Protein AF-A0A073KBQ7-F1 (afdb_monomer_lite)

Secondary structure (DSSP, 8-state):
-PEEEEEEESS-EEETTTEEE-TT-EEEEEE-TTS-EEEE-TTS-EEEEE-TT---S--GGGGEEEEEEE--SSHHHHHHHHH-

Organism: NCBI:txid574375

Structure (mmCIF, N/CA/C/O backbone):
data_AF-A0A073KBQ7-F1
#
_entry.id   AF-A0A073KBQ7-F1
#
loop_
_atom_site.group_PDB
_atom_site.id
_atom_site.type_symbol
_atom_site.label_atom_id
_atom_site.label_alt_id
_atom_site.label_comp_id
_atom_site.label_asym_id
_atom_site.label_entity_id
_atom_site.label_seq_id
_atom_site.pdbx_PDB_ins_code
_atom_site.Cartn_x
_atom_site.Cartn_y
_atom_site.Cartn_z
_atom_site.occupancy
_atom_site.B_iso_or_equiv
_atom_site.auth_seq_id
_atom_site.auth_comp_id
_atom_site.auth_asym_id
_atom_site.auth_atom_id
_atom_site.pdbx_PDB_model_num
ATOM 1 N N . MET A 1 1 ? -1.956 15.963 11.634 1.00 62.00 1 MET A N 1
ATOM 2 C CA . MET A 1 1 ? -3.138 15.226 11.149 1.00 62.00 1 MET A CA 1
ATOM 3 C C . MET A 1 1 ? -2.649 14.179 10.162 1.00 62.00 1 MET A C 1
ATOM 5 O O . MET A 1 1 ? -1.825 14.532 9.329 1.00 62.00 1 MET A O 1
ATOM 9 N N . ILE A 1 2 ? -3.038 12.910 10.299 1.00 72.38 2 ILE A N 1
ATOM 10 C CA . ILE A 1 2 ? -2.682 11.872 9.315 1.00 72.38 2 ILE A CA 1
ATOM 11 C C . ILE A 1 2 ? -3.755 11.912 8.231 1.00 72.38 2 ILE A C 1
ATOM 13 O O . ILE A 1 2 ? -4.933 11.814 8.559 1.00 72.38 2 ILE A O 1
ATOM 17 N N . LYS A 1 3 ? -3.364 12.066 6.965 1.00 85.38 3 LYS A N 1
ATOM 18 C CA . LYS A 1 3 ? -4.288 11.939 5.833 1.00 85.38 3 LYS A CA 1
ATOM 19 C C . LYS A 1 3 ? -4.275 10.488 5.377 1.00 85.38 3 LYS A C 1
ATOM 21 O O . LYS A 1 3 ? -3.221 9.978 5.003 1.00 85.38 3 LYS A O 1
ATOM 26 N N . LEU A 1 4 ? -5.423 9.825 5.428 1.00 89.88 4 LEU A N 1
ATOM 27 C CA . LEU A 1 4 ? -5.605 8.505 4.843 1.00 89.88 4 LEU A CA 1
ATOM 28 C C . LEU A 1 4 ? -6.079 8.639 3.401 1.00 89.88 4 LEU A C 1
ATOM 30 O O . LEU A 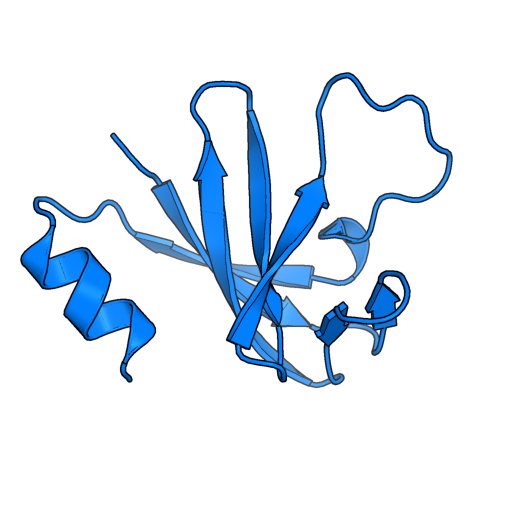1 4 ? -6.830 9.551 3.054 1.00 89.88 4 LEU A O 1
ATOM 34 N N . MET A 1 5 ? -5.667 7.688 2.582 1.00 91.69 5 MET A N 1
ATOM 35 C CA . MET A 1 5 ? -6.131 7.513 1.216 1.00 91.69 5 MET A CA 1
ATOM 36 C C . MET A 1 5 ? -6.540 6.061 1.024 1.00 91.69 5 MET A C 1
ATOM 38 O O . MET A 1 5 ? -5.906 5.167 1.581 1.00 91.69 5 MET A O 1
ATOM 42 N N . LYS A 1 6 ? -7.574 5.815 0.229 1.00 92.94 6 LYS A N 1
ATOM 43 C CA . LYS A 1 6 ? -7.815 4.487 -0.330 1.00 92.94 6 LYS A CA 1
ATOM 44 C C . LYS A 1 6 ? -7.510 4.559 -1.812 1.00 92.94 6 LYS A C 1
ATOM 46 O O . LYS A 1 6 ? -8.065 5.412 -2.504 1.00 92.94 6 LYS A O 1
ATOM 51 N N . CYS A 1 7 ? -6.628 3.691 -2.286 1.00 94.31 7 CYS A N 1
ATOM 52 C CA . CYS A 1 7 ? -6.202 3.684 -3.679 1.00 94.31 7 CYS A CA 1
ATOM 53 C C . CYS A 1 7 ? -6.385 2.296 -4.276 1.00 94.31 7 CYS A C 1
ATOM 55 O O . CYS A 1 7 ? -6.118 1.295 -3.615 1.00 94.31 7 CYS A O 1
ATOM 57 N N . ARG A 1 8 ? -6.828 2.235 -5.528 1.00 96.31 8 ARG A N 1
ATOM 58 C CA . ARG A 1 8 ? -6.867 1.003 -6.313 1.00 96.31 8 ARG A CA 1
ATOM 59 C C . ARG A 1 8 ? -5.518 0.805 -6.989 1.00 96.31 8 ARG A C 1
ATOM 61 O O . ARG A 1 8 ? -5.020 1.730 -7.622 1.00 96.31 8 ARG A O 1
ATOM 68 N N . CYS A 1 9 ? -4.954 -0.387 -6.869 1.00 96.62 9 CYS A N 1
ATOM 69 C CA . CYS A 1 9 ? -3.783 -0.794 -7.629 1.00 96.62 9 CYS A CA 1
ATOM 70 C C . CYS A 1 9 ? -4.187 -0.973 -9.102 1.00 96.62 9 CYS A C 1
ATOM 72 O O . CYS A 1 9 ? -5.118 -1.724 -9.401 1.00 96.62 9 CYS A O 1
ATOM 74 N N . ILE A 1 10 ? -3.550 -0.228 -10.004 1.00 96.75 10 ILE A N 1
ATOM 75 C CA . ILE A 1 10 ? -3.830 -0.254 -11.451 1.00 96.75 10 ILE A CA 1
ATOM 76 C C . ILE A 1 10 ? -2.818 -1.091 -12.230 1.00 96.75 10 ILE A C 1
ATOM 78 O O . ILE A 1 10 ? -3.068 -1.418 -13.380 1.00 96.75 10 ILE A O 1
ATOM 82 N N . GLU A 1 11 ? -1.721 -1.483 -11.589 1.00 94.81 11 GLU A N 1
ATOM 83 C CA . GLU A 1 11 ? -0.741 -2.417 -12.126 1.00 94.81 11 GLU A CA 1
ATOM 84 C C . GLU A 1 11 ? -0.153 -3.215 -10.964 1.00 94.81 11 GLU A C 1
ATOM 86 O O . GLU A 1 11 ? 0.314 -2.632 -9.981 1.00 94.81 11 GLU A O 1
ATOM 91 N N . GLY A 1 12 ? -0.223 -4.546 -11.051 1.00 94.19 12 GLY A N 1
ATOM 92 C CA . GLY A 1 12 ? 0.271 -5.422 -9.995 1.00 94.19 12 GLY A CA 1
ATOM 93 C C . GLY A 1 12 ? 1.769 -5.223 -9.783 1.00 94.19 12 GLY A C 1
ATOM 94 O O . GLY A 1 12 ? 2.544 -5.283 -10.733 1.00 94.19 12 GLY A O 1
ATOM 95 N N . ILE A 1 13 ? 2.186 -4.990 -8.540 1.00 93.75 13 ILE A N 1
ATOM 96 C CA . ILE A 1 13 ? 3.582 -4.705 -8.222 1.00 93.75 13 ILE A CA 1
ATOM 97 C C . ILE A 1 13 ? 4.034 -5.365 -6.928 1.00 93.75 13 ILE A C 1
ATOM 99 O O . ILE A 1 13 ? 3.350 -5.344 -5.905 1.00 93.75 13 ILE A O 1
ATOM 103 N N . ARG A 1 14 ? 5.264 -5.880 -6.964 1.00 93.06 14 ARG A N 1
ATOM 104 C CA . ARG A 1 14 ? 6.009 -6.304 -5.786 1.00 93.06 14 ARG A CA 1
ATOM 105 C C . ARG A 1 14 ? 7.101 -5.287 -5.453 1.00 93.06 14 ARG A C 1
ATOM 107 O O . ARG A 1 14 ? 8.126 -5.196 -6.122 1.00 93.06 14 ARG A O 1
ATOM 114 N N . VAL A 1 15 ? 6.883 -4.517 -4.393 1.00 88.38 15 VAL A N 1
ATOM 115 C CA . VAL A 1 15 ? 7.834 -3.541 -3.860 1.00 88.38 15 VAL A CA 1
ATOM 116 C C . VAL A 1 15 ? 8.748 -4.239 -2.852 1.00 88.38 15 VAL A C 1
ATOM 118 O O . VAL A 1 15 ? 8.357 -4.523 -1.718 1.00 88.38 15 VAL A O 1
ATOM 121 N N . ARG A 1 16 ? 10.000 -4.491 -3.255 1.00 76.94 16 ARG A N 1
ATOM 122 C CA . ARG A 1 16 ? 11.002 -5.230 -2.457 1.00 76.94 16 ARG A CA 1
ATOM 123 C C . ARG A 1 16 ? 10.488 -6.629 -2.055 1.00 76.94 16 ARG A C 1
ATOM 125 O O . ARG A 1 16 ? 9.613 -7.191 -2.703 1.00 76.94 16 ARG A O 1
ATOM 132 N N . LYS A 1 17 ? 11.056 -7.242 -1.009 1.00 72.62 17 LYS A N 1
ATOM 133 C CA . LYS A 1 17 ? 10.712 -8.620 -0.611 1.00 72.62 17 LYS A CA 1
ATOM 134 C C . LYS A 1 17 ? 9.334 -8.766 0.061 1.00 72.62 17 LYS A C 1
ATOM 136 O O . LYS A 1 17 ? 8.792 -9.867 -0.010 1.00 72.62 17 LYS A O 1
ATOM 141 N N . ASN A 1 18 ? 8.752 -7.690 0.614 1.00 81.50 18 ASN A N 1
ATOM 142 C CA . ASN A 1 18 ? 7.625 -7.781 1.561 1.00 81.50 18 ASN A CA 1
ATOM 143 C C . ASN A 1 18 ? 6.401 -6.898 1.233 1.00 81.50 18 ASN A C 1
ATOM 145 O O . ASN A 1 18 ? 5.582 -6.656 2.117 1.00 81.50 18 ASN A O 1
ATOM 149 N N . GLY A 1 19 ? 6.308 -6.344 0.024 1.00 90.62 19 GLY A N 1
ATOM 150 C CA . GLY A 1 19 ? 5.244 -5.404 -0.327 1.00 90.62 19 GLY A CA 1
ATOM 151 C C . GLY A 1 19 ? 4.535 -5.769 -1.615 1.00 90.62 19 GLY A C 1
ATOM 152 O O . GLY A 1 19 ? 4.863 -5.198 -2.652 1.00 90.62 19 GLY A O 1
ATOM 153 N N . THR A 1 20 ? 3.578 -6.689 -1.563 1.00 95.38 20 THR A N 1
ATOM 154 C CA . THR A 1 20 ? 2.788 -7.061 -2.741 1.00 95.38 20 THR A CA 1
ATOM 155 C C . THR A 1 20 ? 1.510 -6.236 -2.829 1.00 95.38 20 TH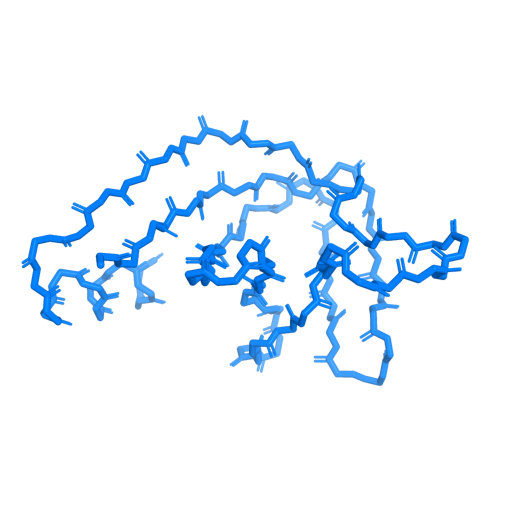R A C 1
ATOM 157 O O . THR A 1 20 ? 0.786 -6.053 -1.844 1.00 95.38 20 THR A O 1
ATOM 160 N N . PHE A 1 21 ? 1.249 -5.739 -4.036 1.00 95.75 21 PHE A N 1
ATOM 161 C CA . PHE A 1 21 ? 0.026 -5.057 -4.418 1.00 95.75 21 PHE A CA 1
ATOM 162 C C . PHE A 1 21 ? -0.535 -5.708 -5.677 1.00 9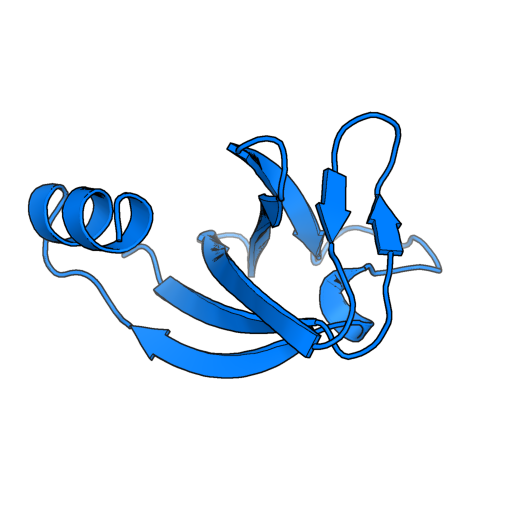5.75 21 PHE A C 1
ATOM 164 O O . PHE A 1 21 ? 0.106 -5.748 -6.724 1.00 95.75 21 PHE A O 1
ATOM 171 N N . THR A 1 22 ? -1.740 -6.236 -5.553 1.00 96.50 22 THR A N 1
ATOM 172 C CA . THR A 1 22 ? -2.439 -7.004 -6.573 1.00 96.50 22 THR A CA 1
ATOM 173 C C . THR A 1 22 ? -3.297 -6.080 -7.435 1.00 96.50 22 THR A C 1
ATOM 175 O O . THR A 1 22 ? -4.047 -5.250 -6.911 1.00 96.50 22 THR A O 1
ATOM 178 N N . PHE A 1 23 ? -3.223 -6.251 -8.757 1.00 97.12 23 PHE A N 1
ATOM 179 C CA . PHE A 1 23 ? -4.023 -5.499 -9.726 1.00 97.12 23 PHE A CA 1
ATOM 180 C C . PHE A 1 23 ? -5.522 -5.503 -9.370 1.00 97.12 23 PHE A C 1
ATOM 182 O O . PHE A 1 23 ? -6.088 -6.524 -8.983 1.00 97.12 23 PHE A O 1
ATOM 189 N N . GLY A 1 24 ? -6.171 -4.342 -9.476 1.00 94.75 24 GLY A N 1
ATOM 190 C CA . GLY A 1 24 ? -7.600 -4.151 -9.214 1.00 94.75 24 GLY A CA 1
ATOM 191 C C . GLY A 1 24 ? -7.986 -4.048 -7.732 1.00 94.75 24 GLY A C 1
ATOM 192 O O . GLY A 1 24 ? -9.042 -3.481 -7.417 1.00 94.75 24 GLY A O 1
ATOM 193 N N . LYS A 1 25 ? -7.137 -4.514 -6.806 1.00 95.69 25 LYS A N 1
ATOM 194 C CA . LYS A 1 25 ? -7.402 -4.463 -5.362 1.00 95.69 25 LYS A CA 1
ATOM 195 C C . LYS A 1 25 ? -7.213 -3.050 -4.805 1.00 95.69 25 LYS A C 1
ATOM 197 O O . LYS A 1 25 ? -6.385 -2.270 -5.274 1.00 95.69 25 LYS A O 1
ATOM 202 N N . ALA A 1 26 ? -8.029 -2.703 -3.812 1.00 94.94 26 ALA A N 1
ATOM 203 C CA . ALA A 1 26 ? -7.943 -1.429 -3.111 1.00 94.94 26 ALA A CA 1
ATOM 204 C C . ALA A 1 26 ? -7.146 -1.572 -1.813 1.00 94.94 26 ALA A C 1
ATOM 206 O O . ALA A 1 26 ? -7.344 -2.517 -1.053 1.00 94.94 26 ALA A O 1
ATOM 207 N N . TYR A 1 27 ? -6.302 -0.585 -1.543 1.00 93.56 27 TYR A N 1
ATOM 208 C CA . TYR A 1 27 ? -5.373 -0.566 -0.426 1.00 93.56 27 TYR A CA 1
ATOM 209 C C . TYR A 1 27 ? -5.481 0.744 0.338 1.00 93.56 27 TYR A C 1
ATOM 211 O O . TYR A 1 27 ? -5.694 1.814 -0.241 1.00 93.56 27 TYR A O 1
ATOM 219 N N . TRP A 1 28 ? -5.308 0.654 1.652 1.00 93.12 28 TRP A N 1
ATOM 220 C CA . TRP A 1 28 ? -5.202 1.825 2.506 1.00 93.12 28 TRP A CA 1
ATOM 221 C C . TRP A 1 28 ? -3.787 2.386 2.469 1.00 93.12 28 TRP A C 1
ATOM 223 O O . TRP A 1 28 ? -2.806 1.658 2.604 1.00 93.12 28 TRP A O 1
ATOM 233 N N . GLY A 1 29 ? -3.693 3.700 2.328 1.00 92.88 29 GLY A N 1
ATOM 234 C CA . GLY A 1 29 ? -2.463 4.460 2.410 1.00 92.88 29 GLY A CA 1
ATOM 235 C C . GLY A 1 29 ? -2.561 5.595 3.418 1.00 92.88 29 GLY A C 1
ATOM 236 O O . GLY A 1 29 ? -3.650 6.042 3.783 1.00 92.88 29 GLY A O 1
ATOM 237 N N . ARG A 1 30 ? -1.408 6.084 3.862 1.00 91.81 30 ARG A N 1
ATOM 238 C CA . ARG A 1 30 ? -1.275 7.271 4.705 1.00 91.81 30 ARG A CA 1
ATOM 239 C C . ARG A 1 30 ? -0.228 8.212 4.131 1.00 91.81 30 ARG A C 1
ATOM 241 O O . ARG A 1 30 ? 0.855 7.768 3.754 1.00 91.81 30 ARG A O 1
ATOM 248 N N . VAL A 1 31 ? -0.555 9.501 4.108 1.00 90.00 31 VAL A N 1
ATOM 249 C CA . VAL A 1 31 ? 0.394 10.583 3.827 1.00 90.00 31 VAL A CA 1
ATOM 250 C C . VAL A 1 31 ? 0.970 11.053 5.155 1.00 90.00 31 VAL A C 1
ATOM 252 O O . VAL A 1 31 ? 0.224 11.423 6.071 1.00 90.00 31 VAL A O 1
ATOM 255 N N . ALA A 1 32 ? 2.289 11.010 5.272 1.00 85.62 32 ALA A N 1
ATOM 256 C CA . ALA A 1 32 ? 3.010 11.575 6.399 1.00 85.62 32 ALA A CA 1
ATOM 257 C C . ALA A 1 32 ? 3.178 13.096 6.239 1.00 85.62 32 ALA A C 1
ATOM 259 O O . ALA A 1 32 ? 2.945 13.666 5.175 1.00 85.62 32 ALA A O 1
ATOM 260 N N . LYS A 1 33 ? 3.566 13.780 7.324 1.00 83.69 33 LYS A N 1
ATOM 261 C CA . LYS A 1 33 ? 3.748 15.244 7.315 1.00 83.69 33 LYS A CA 1
ATOM 262 C C . LYS A 1 33 ? 4.834 15.705 6.341 1.00 83.69 33 LYS A C 1
ATOM 264 O O . LYS A 1 33 ? 4.755 16.817 5.841 1.00 83.69 33 LYS A O 1
ATOM 269 N N . ASP A 1 34 ? 5.826 14.856 6.101 1.00 85.25 34 ASP A N 1
ATOM 270 C CA . ASP A 1 34 ? 6.925 15.103 5.169 1.00 85.25 34 ASP A CA 1
ATOM 271 C C . ASP A 1 34 ? 6.530 14.885 3.699 1.00 85.25 34 ASP A C 1
ATOM 273 O O . ASP A 1 34 ? 7.380 15.015 2.829 1.00 85.25 34 ASP A O 1
ATOM 277 N N . GLY A 1 35 ? 5.268 14.540 3.416 1.00 86.1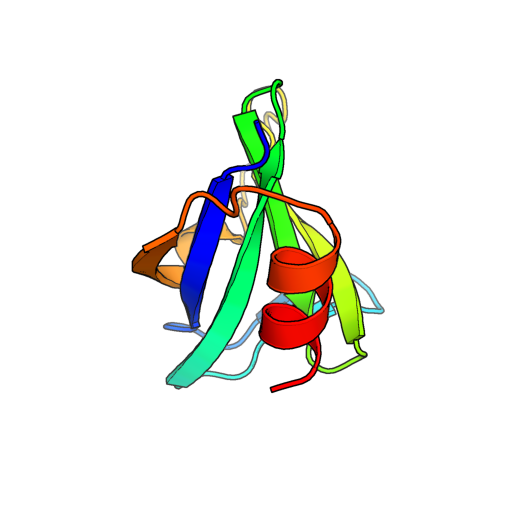2 35 GLY A N 1
ATOM 278 C CA . GLY A 1 35 ? 4.770 14.251 2.073 1.00 86.12 35 GLY A CA 1
ATOM 279 C C . GLY A 1 35 ? 5.020 12.818 1.602 1.00 86.12 35 GLY A C 1
ATOM 280 O O . GLY A 1 35 ? 4.532 12.451 0.535 1.00 86.12 35 GLY A O 1
ATOM 281 N N . SER A 1 36 ? 5.724 11.982 2.376 1.00 89.69 36 SER A N 1
ATOM 282 C CA . SER A 1 36 ? 5.897 10.568 2.035 1.00 89.69 36 SER A CA 1
ATOM 283 C C . SER A 1 36 ? 4.568 9.813 2.106 1.00 89.69 36 SER A C 1
ATOM 285 O O . SER A 1 36 ? 3.697 10.101 2.936 1.00 89.69 36 SER A O 1
ATOM 287 N N . VAL A 1 37 ? 4.402 8.831 1.219 1.00 91.31 37 VAL A N 1
ATOM 288 C CA . VAL A 1 37 ? 3.207 7.982 1.170 1.00 91.31 37 VAL A CA 1
ATOM 289 C C . VAL A 1 37 ? 3.594 6.557 1.510 1.00 91.31 37 VAL A C 1
ATOM 291 O O . VAL A 1 37 ? 4.523 5.985 0.933 1.00 91.31 37 VAL A O 1
ATOM 294 N N . MET A 1 38 ? 2.840 5.967 2.433 1.00 92.75 38 MET A N 1
ATOM 295 C CA . MET A 1 38 ? 2.931 4.546 2.740 1.00 92.75 38 MET A CA 1
ATOM 296 C C . MET A 1 38 ? 1.604 3.854 2.489 1.00 92.75 38 MET A C 1
ATOM 298 O O . MET A 1 38 ? 0.564 4.406 2.832 1.00 92.75 38 MET A O 1
ATOM 302 N N . MET A 1 39 ? 1.642 2.639 1.957 1.00 93.50 39 MET A N 1
ATOM 303 C CA . MET A 1 39 ? 0.476 1.801 1.694 1.00 93.50 39 MET A CA 1
ATOM 304 C C . MET A 1 39 ? 0.586 0.474 2.434 1.00 93.50 39 MET A C 1
ATOM 306 O O . MET A 1 39 ? 1.678 -0.069 2.575 1.00 93.50 39 MET A O 1
ATOM 310 N N . LEU A 1 40 ? -0.538 -0.021 2.941 1.00 93.44 40 LEU A N 1
ATOM 311 C CA . LEU A 1 40 ? -0.628 -1.312 3.610 1.00 93.44 40 LEU A CA 1
ATOM 312 C C . LEU A 1 40 ? -0.717 -2.413 2.549 1.00 93.44 40 LEU A C 1
ATOM 314 O O . LEU A 1 40 ? -1.686 -2.428 1.799 1.00 93.44 40 LEU A O 1
ATOM 318 N N . SER A 1 41 ? 0.284 -3.286 2.464 1.00 94.44 41 SER A N 1
ATOM 319 C CA . SER A 1 41 ? 0.363 -4.361 1.468 1.00 94.44 41 SER A CA 1
ATOM 320 C C . SER A 1 41 ? -0.514 -5.570 1.811 1.00 94.44 41 SER A C 1
ATOM 322 O O . SER A 1 41 ? -1.115 -5.639 2.889 1.00 94.44 41 SER A O 1
ATOM 324 N N . ASP A 1 42 ? -0.556 -6.555 0.908 1.00 92.81 42 ASP A N 1
ATOM 325 C CA . ASP A 1 42 ? -1.230 -7.842 1.132 1.00 92.81 42 ASP A CA 1
ATOM 326 C C . ASP A 1 42 ? -0.674 -8.601 2.350 1.00 92.81 42 ASP A C 1
ATOM 328 O O . ASP A 1 42 ? -1.427 -9.229 3.096 1.00 92.81 42 ASP A O 1
ATOM 332 N N . GLU A 1 43 ? 0.620 -8.456 2.631 1.00 93.50 43 GLU A N 1
ATOM 333 C CA . GLU A 1 43 ? 1.304 -9.016 3.802 1.00 93.50 43 GLU A CA 1
ATOM 334 C C . GLU A 1 43 ? 1.009 -8.254 5.106 1.00 93.50 43 GLU A C 1
ATOM 336 O O . GLU A 1 43 ? 1.616 -8.528 6.142 1.00 93.50 43 GLU A O 1
ATOM 341 N N . LYS A 1 44 ? 0.091 -7.278 5.076 1.00 89.88 44 LYS A N 1
ATOM 342 C CA . LYS A 1 44 ? -0.241 -6.386 6.200 1.00 89.88 44 LYS A CA 1
ATOM 343 C C . LYS A 1 44 ? 0.960 -5.571 6.692 1.00 89.88 44 LYS A C 1
ATOM 345 O O . LYS A 1 44 ? 1.031 -5.207 7.867 1.00 89.88 44 LYS A O 1
ATOM 350 N N . GLN A 1 45 ? 1.887 -5.239 5.794 1.00 90.31 45 GLN A N 1
ATOM 351 C CA . GLN A 1 45 ? 3.035 -4.385 6.091 1.00 90.31 45 GLN A CA 1
ATOM 352 C C . GLN A 1 45 ? 2.841 -2.985 5.516 1.00 90.31 45 GLN A C 1
ATOM 354 O O . GLN A 1 45 ? 2.279 -2.807 4.440 1.00 90.31 45 GLN A O 1
ATOM 359 N N . TRP A 1 46 ? 3.309 -1.965 6.235 1.00 90.75 46 TRP A N 1
ATOM 360 C CA . TRP A 1 46 ? 3.328 -0.602 5.710 1.00 90.75 46 TRP A CA 1
ATOM 361 C C . TRP A 1 46 ? 4.547 -0.415 4.812 1.00 90.75 46 TRP A C 1
ATOM 363 O O . TRP A 1 46 ? 5.679 -0.392 5.291 1.00 90.75 46 TRP A O 1
ATOM 373 N N . ILE A 1 47 ? 4.302 -0.239 3.520 1.00 92.25 47 ILE A N 1
ATOM 374 C CA . ILE A 1 47 ? 5.324 -0.087 2.491 1.00 92.25 47 ILE A CA 1
ATOM 375 C C . ILE A 1 47 ? 5.360 1.358 2.030 1.00 92.25 47 ILE A C 1
ATOM 377 O O . ILE A 1 47 ? 4.333 1.934 1.680 1.00 92.25 47 ILE A O 1
ATOM 381 N N . ARG A 1 48 ? 6.549 1.954 2.003 1.00 90.81 48 ARG A N 1
ATOM 382 C CA . ARG A 1 48 ? 6.753 3.283 1.427 1.00 90.81 48 ARG A CA 1
ATOM 383 C C . ARG A 1 48 ? 6.674 3.193 -0.099 1.00 90.81 48 ARG A C 1
ATOM 385 O O . ARG A 1 48 ? 7.471 2.488 -0.710 1.00 90.81 48 ARG A O 1
ATOM 392 N N . VAL A 1 49 ? 5.710 3.894 -0.694 1.00 90.81 49 VAL A N 1
ATOM 393 C CA . VAL A 1 49 ? 5.456 3.907 -2.150 1.00 90.81 49 VAL A CA 1
ATOM 394 C C . VAL A 1 49 ? 5.827 5.240 -2.803 1.00 90.81 49 VAL A C 1
ATOM 396 O O . VAL A 1 49 ? 5.943 5.314 -4.022 1.00 90.81 49 VAL A O 1
ATOM 399 N N . PHE A 1 50 ? 6.025 6.283 -1.995 1.00 90.25 50 PHE A N 1
ATOM 400 C CA . PHE A 1 50 ? 6.482 7.598 -2.433 1.00 90.25 50 PHE A CA 1
ATOM 401 C C . PHE A 1 50 ? 7.288 8.278 -1.330 1.00 90.25 50 PHE A C 1
ATOM 403 O O . PHE A 1 50 ? 6.927 8.210 -0.151 1.00 90.25 50 PHE A O 1
ATOM 410 N N . GLU A 1 51 ? 8.333 8.990 -1.728 1.00 87.31 51 GLU A N 1
ATOM 411 C CA . GLU A 1 51 ? 9.103 9.877 -0.868 1.00 87.31 51 GLU A CA 1
ATOM 412 C C . GLU A 1 51 ? 9.544 11.098 -1.684 1.00 87.31 51 GLU A C 1
ATOM 414 O O . GLU A 1 51 ? 10.207 10.916 -2.703 1.00 87.31 51 GLU A O 1
ATOM 419 N N . PRO A 1 52 ? 9.232 12.336 -1.254 1.00 81.12 52 PRO A N 1
ATOM 420 C CA . PRO A 1 52 ? 9.542 13.534 -2.042 1.00 81.12 52 PRO A CA 1
ATOM 421 C C . PRO A 1 52 ? 11.034 13.743 -2.300 1.00 81.12 52 PRO A C 1
ATOM 423 O O . PRO A 1 52 ? 11.411 14.364 -3.284 1.00 81.12 52 PRO A O 1
ATOM 426 N N . LYS A 1 53 ? 11.882 13.244 -1.393 1.00 79.69 53 LYS A N 1
ATOM 427 C CA . LYS A 1 53 ? 13.342 13.371 -1.472 1.00 79.69 53 LYS A CA 1
ATOM 428 C C . LYS A 1 53 ? 14.010 12.205 -2.206 1.00 79.69 53 LYS A C 1
ATOM 430 O O . LYS A 1 53 ? 15.225 12.224 -2.378 1.00 79.69 53 LYS A O 1
ATOM 435 N N . MET A 1 54 ? 13.256 11.178 -2.610 1.00 66.19 54 MET A N 1
ATOM 436 C CA . MET A 1 54 ? 13.814 10.067 -3.377 1.00 66.19 54 MET A CA 1
ATOM 437 C C . MET A 1 54 ? 13.946 10.457 -4.847 1.00 66.19 54 MET A C 1
ATOM 439 O O . MET A 1 54 ? 12.952 10.638 -5.543 1.00 66.19 54 MET A O 1
ATOM 443 N N . ASN A 1 55 ? 15.191 10.478 -5.323 1.00 62.25 55 ASN A N 1
ATOM 444 C CA . ASN A 1 55 ? 15.545 10.659 -6.731 1.00 62.25 55 ASN A CA 1
ATOM 445 C C . ASN A 1 55 ? 15.609 9.318 -7.493 1.00 62.25 55 ASN A C 1
ATOM 447 O O . ASN A 1 55 ? 16.391 9.146 -8.425 1.00 62.25 55 ASN A O 1
ATOM 451 N N . THR A 1 56 ? 14.864 8.307 -7.039 1.00 57.69 56 THR A N 1
ATOM 452 C CA . THR A 1 56 ? 14.821 7.009 -7.719 1.00 57.69 56 THR A CA 1
ATOM 453 C C . THR A 1 56 ? 13.905 7.099 -8.928 1.00 57.69 56 THR A C 1
ATOM 455 O O . THR A 1 56 ? 12.764 7.536 -8.792 1.00 57.69 56 THR A O 1
ATOM 458 N N . ALA A 1 57 ? 14.365 6.590 -10.072 1.00 65.50 57 ALA A N 1
ATOM 459 C CA . ALA A 1 57 ? 13.610 6.572 -11.327 1.00 65.50 57 ALA A CA 1
ATOM 460 C C . ALA A 1 57 ? 12.249 5.848 -11.240 1.00 65.50 57 ALA A C 1
ATOM 462 O O . ALA A 1 57 ? 11.393 6.054 -12.094 1.00 65.50 57 ALA A O 1
ATOM 463 N N . PHE A 1 58 ? 12.028 5.020 -10.210 1.00 77.69 58 PHE A N 1
ATOM 464 C CA . PHE A 1 58 ? 10.790 4.273 -10.024 1.00 77.69 58 PHE A CA 1
ATOM 465 C C . PHE A 1 58 ? 10.094 4.627 -8.704 1.00 77.69 58 PHE A C 1
ATOM 467 O O . PHE A 1 58 ? 10.622 4.371 -7.619 1.00 77.69 58 PHE A O 1
ATOM 474 N N . GLN A 1 59 ? 8.884 5.183 -8.795 1.00 84.19 59 GLN A N 1
ATOM 475 C CA . GLN A 1 59 ? 8.021 5.468 -7.651 1.00 84.19 59 GLN A CA 1
ATOM 476 C C . GLN A 1 59 ? 6.780 4.563 -7.708 1.00 84.19 59 GLN A C 1
ATOM 478 O O . GL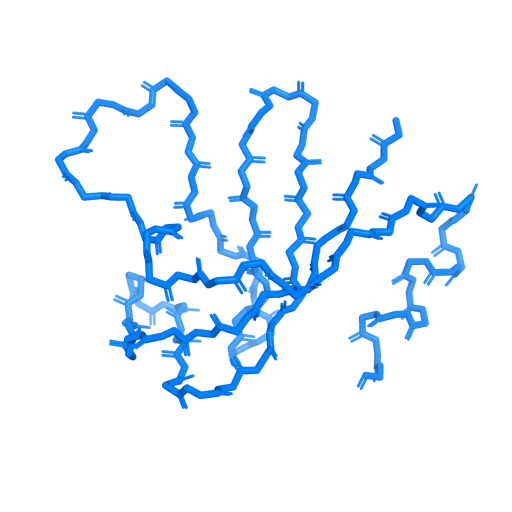N A 1 59 ? 5.904 4.798 -8.542 1.00 84.19 59 GLN A O 1
ATOM 483 N N . PRO A 1 60 ? 6.653 3.555 -6.817 1.00 87.94 60 PRO A N 1
ATOM 484 C CA . PRO A 1 60 ? 5.524 2.623 -6.838 1.00 87.94 60 PRO A CA 1
ATOM 485 C C . PRO A 1 60 ? 4.148 3.292 -6.768 1.00 87.94 60 PRO A C 1
ATOM 487 O O . PRO A 1 60 ? 3.170 2.705 -7.214 1.00 87.94 60 PRO A O 1
ATOM 490 N N . VAL A 1 61 ? 4.059 4.511 -6.220 1.00 88.50 61 VAL A N 1
ATOM 491 C CA . VAL A 1 61 ? 2.814 5.292 -6.143 1.00 88.50 61 VAL A CA 1
ATOM 492 C C . VAL A 1 61 ? 2.126 5.476 -7.500 1.00 88.50 61 VAL A C 1
ATOM 494 O O . VAL A 1 61 ? 0.904 5.582 -7.534 1.00 88.50 61 VAL A O 1
ATOM 497 N N . LEU A 1 62 ? 2.880 5.461 -8.605 1.00 90.50 62 LEU A N 1
ATOM 498 C CA . LEU A 1 62 ? 2.344 5.584 -9.965 1.00 90.50 62 LEU A CA 1
ATOM 499 C C . LEU A 1 62 ? 1.429 4.409 -10.348 1.00 90.50 62 LEU A C 1
ATOM 501 O O . LEU A 1 62 ? 0.519 4.581 -11.152 1.00 90.50 62 LEU A O 1
ATOM 505 N N . ASN A 1 63 ? 1.585 3.255 -9.693 1.00 93.56 63 ASN A N 1
ATOM 506 C CA . ASN A 1 63 ? 0.762 2.062 -9.912 1.00 93.56 63 ASN A CA 1
ATOM 507 C C . ASN A 1 63 ? -0.537 2.081 -9.093 1.00 93.56 63 ASN A C 1
ATOM 509 O O . ASN A 1 63 ? -1.213 1.054 -8.953 1.00 93.56 63 ASN A O 1
ATOM 513 N N . PHE A 1 64 ? -0.915 3.238 -8.541 1.00 95.00 64 PHE A N 1
ATOM 514 C CA . PHE A 1 64 ? -2.121 3.403 -7.743 1.00 95.00 64 PHE A CA 1
ATOM 515 C C . PHE A 1 64 ? -2.963 4.586 -8.208 1.00 95.00 64 PHE A C 1
ATOM 517 O O . PHE A 1 64 ? -2.488 5.704 -8.379 1.00 95.00 64 PHE A O 1
ATOM 524 N N . ARG A 1 65 ? -4.272 4.356 -8.300 1.00 95.19 65 ARG A N 1
ATOM 525 C CA . ARG A 1 65 ? -5.277 5.391 -8.533 1.00 95.19 65 ARG A CA 1
ATOM 526 C C . ARG A 1 65 ? -6.008 5.704 -7.237 1.00 95.19 65 ARG A C 1
ATOM 528 O O . ARG A 1 65 ? -6.609 4.817 -6.630 1.00 95.19 65 ARG A O 1
ATOM 535 N N . LEU A 1 66 ? -5.986 6.968 -6.825 1.00 93.31 66 LEU A N 1
ATOM 536 C CA . LEU A 1 66 ? -6.745 7.438 -5.669 1.00 93.31 66 LEU A CA 1
ATOM 537 C C . LEU A 1 66 ? -8.251 7.216 -5.888 1.00 93.31 66 LEU A C 1
ATOM 539 O O . LEU A 1 66 ? -8.793 7.625 -6.912 1.00 93.31 66 LEU A O 1
ATOM 543 N N . LEU A 1 67 ? -8.921 6.593 -4.915 1.00 91.25 67 LEU A N 1
ATOM 544 C CA . LEU A 1 67 ? -10.380 6.459 -4.881 1.00 91.25 67 LEU A CA 1
ATOM 545 C C . LEU A 1 67 ? -11.004 7.551 -4.010 1.00 91.25 67 LEU A C 1
ATOM 547 O O . LEU A 1 67 ? -11.909 8.247 -4.451 1.00 91.25 67 LEU A O 1
ATOM 551 N N . TYR A 1 68 ? -10.515 7.720 -2.778 1.00 87.88 68 TYR A N 1
ATOM 552 C CA . TYR A 1 68 ? -10.945 8.798 -1.884 1.00 87.88 68 TYR A CA 1
ATOM 553 C C . TYR A 1 68 ? -9.909 9.093 -0.795 1.00 87.88 68 TYR A C 1
ATOM 555 O O . TYR A 1 68 ? -9.064 8.259 -0.460 1.00 87.88 68 TYR A O 1
ATOM 563 N N . ASN A 1 69 ? -10.013 10.289 -0.211 1.00 86.31 69 ASN A N 1
ATOM 564 C CA . ASN A 1 69 ? -9.232 10.729 0.943 1.00 86.31 69 ASN A CA 1
ATOM 565 C C . ASN A 1 69 ? -10.101 10.746 2.203 1.00 86.31 69 ASN A C 1
ATOM 567 O O . ASN A 1 69 ? -11.284 11.074 2.136 1.00 86.31 69 ASN A O 1
ATOM 571 N N . LYS A 1 70 ? -9.507 10.457 3.362 1.00 82.12 70 LYS A N 1
ATOM 572 C CA . LYS A 1 70 ? -10.167 10.596 4.662 1.00 82.12 70 LYS A CA 1
ATOM 573 C C . LYS A 1 70 ? -9.213 11.189 5.696 1.00 82.12 70 LYS A C 1
ATOM 575 O O . LYS A 1 70 ? -8.039 10.830 5.749 1.00 82.12 70 LYS A O 1
ATOM 580 N N . PHE A 1 71 ? -9.726 12.078 6.537 1.00 81.56 71 PHE A N 1
ATOM 581 C CA . PHE A 1 71 ? -8.985 12.676 7.647 1.00 81.56 71 PHE A CA 1
ATOM 582 C C . PHE A 1 71 ? -9.562 12.138 8.959 1.00 81.56 71 PHE A C 1
ATOM 584 O O . PHE A 1 71 ? -10.553 12.683 9.444 1.00 81.56 71 PHE A O 1
ATOM 591 N N . PRO A 1 72 ? -9.016 11.037 9.509 1.00 76.31 72 PRO A N 1
ATOM 592 C CA . PRO A 1 72 ? -9.506 10.492 10.766 1.00 76.31 72 PRO A CA 1
ATOM 593 C C . PRO A 1 72 ? -9.353 11.519 11.891 1.00 76.31 72 PRO A C 1
ATOM 595 O O . PRO A 1 72 ? -8.284 12.114 12.067 1.00 76.31 72 PRO A O 1
ATOM 598 N N . LYS A 1 73 ? -10.419 11.698 12.673 1.00 75.44 73 LYS A N 1
ATOM 599 C CA . LYS A 1 73 ? -10.466 12.656 13.785 1.00 75.44 73 LYS A CA 1
ATOM 600 C C . LYS A 1 73 ? -9.722 12.141 15.019 1.00 75.44 73 LYS A C 1
ATOM 602 O O . LYS A 1 73 ? -9.274 12.936 15.839 1.00 75.44 73 LYS A O 1
ATOM 607 N N . ASN A 1 74 ? -9.571 10.820 15.166 1.00 77.00 74 ASN A N 1
ATOM 608 C CA . ASN A 1 74 ? -8.910 10.194 16.315 1.00 77.00 74 ASN A CA 1
ATOM 609 C C . ASN A 1 74 ? -8.269 8.824 15.986 1.00 77.00 74 ASN A C 1
ATOM 611 O O . ASN A 1 74 ? -8.431 8.269 14.897 1.00 77.00 74 ASN A O 1
ATOM 615 N N . LYS A 1 75 ? -7.521 8.259 16.950 1.00 75.75 75 LYS A N 1
ATOM 616 C CA . LYS A 1 75 ? -6.831 6.957 16.810 1.00 75.75 75 LYS A CA 1
ATOM 617 C C . LYS A 1 75 ? -7.785 5.758 16.682 1.00 75.75 75 LYS A C 1
ATOM 619 O O . LYS A 1 75 ? -7.372 4.739 16.133 1.00 75.75 75 LYS A O 1
ATOM 624 N N . LYS A 1 76 ? -9.016 5.848 17.200 1.00 78.88 76 LYS A N 1
ATOM 625 C CA . LYS A 1 76 ? -10.013 4.766 17.137 1.00 78.88 76 LYS A CA 1
ATOM 626 C C . LYS A 1 76 ? -10.524 4.599 15.705 1.00 78.88 76 LYS A C 1
ATOM 628 O O . LYS A 1 76 ? -10.427 3.506 15.159 1.00 78.88 76 LYS A O 1
ATOM 633 N N . GLU A 1 77 ? -10.911 5.706 15.073 1.00 73.38 77 GLU A N 1
ATOM 634 C CA . GLU A 1 77 ? -11.364 5.740 13.678 1.00 73.38 77 GLU A CA 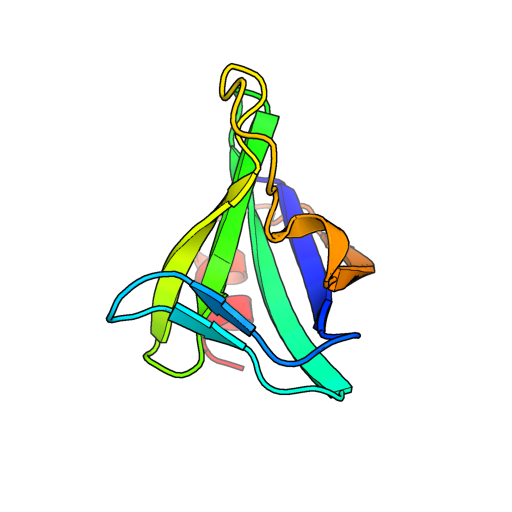1
ATOM 635 C C . GLU A 1 77 ? -10.291 5.200 12.717 1.00 73.38 77 GLU A C 1
ATOM 637 O O . GLU A 1 77 ? -10.584 4.433 11.806 1.00 73.38 77 GLU A O 1
ATOM 642 N N . LEU A 1 78 ? -9.018 5.530 12.963 1.00 73.12 78 LEU A N 1
ATOM 643 C CA . LEU A 1 78 ? -7.892 4.975 12.208 1.00 73.12 78 LEU A CA 1
ATOM 644 C C . LEU A 1 78 ? -7.809 3.441 12.312 1.00 73.12 78 LEU A C 1
ATOM 646 O O . LEU A 1 78 ? -7.567 2.775 11.309 1.00 73.12 78 LEU A O 1
ATOM 650 N N . LYS A 1 79 ? -7.986 2.872 13.512 1.00 75.94 79 LYS A N 1
ATOM 651 C CA . LYS A 1 79 ? -7.906 1.416 13.728 1.00 75.94 79 LYS A CA 1
ATOM 652 C C . LYS A 1 79 ? -9.069 0.669 13.079 1.00 75.94 79 LYS A C 1
ATOM 654 O O . LYS A 1 79 ? -8.846 -0.402 12.525 1.00 75.94 79 LYS A O 1
ATOM 659 N N . GLU A 1 80 ? -10.276 1.223 13.139 1.00 75.81 80 GLU A N 1
ATOM 660 C CA . GLU A 1 80 ? -11.465 0.643 12.500 1.00 75.81 80 GLU A CA 1
ATOM 661 C C . GLU A 1 80 ? -11.323 0.614 10.974 1.00 75.81 80 GLU A C 1
ATOM 663 O O . GLU A 1 80 ? -11.639 -0.393 10.350 1.00 75.81 80 GLU A O 1
ATOM 668 N N . LEU A 1 81 ? -10.756 1.667 10.377 1.00 69.38 81 LEU A N 1
ATOM 669 C CA . LEU A 1 81 ? -10.529 1.736 8.930 1.00 69.38 81 LEU A CA 1
ATOM 670 C C . LEU A 1 81 ? -9.486 0.736 8.425 1.00 69.38 81 LEU A C 1
ATOM 672 O O . LEU A 1 81 ? -9.584 0.301 7.290 1.00 69.38 81 LEU A O 1
ATOM 676 N N . ILE A 1 82 ? -8.481 0.396 9.235 1.00 68.69 82 ILE A N 1
ATOM 677 C CA . ILE A 1 82 ? -7.428 -0.559 8.850 1.00 68.69 82 ILE A CA 1
ATOM 678 C C . ILE A 1 82 ? -7.889 -2.018 9.033 1.00 68.69 82 ILE A C 1
ATOM 680 O O . ILE A 1 82 ? -7.341 -2.913 8.394 1.00 68.69 82 ILE A O 1
ATOM 684 N N . ARG A 1 83 ? -8.854 -2.275 9.927 1.00 67.00 83 ARG A N 1
ATOM 685 C CA . ARG A 1 83 ? -9.354 -3.628 10.231 1.00 67.00 83 ARG A CA 1
ATOM 686 C C . ARG A 1 83 ? -10.444 -4.128 9.274 1.00 67.00 83 ARG A C 1
ATOM 688 O O . ARG A 1 83 ? -10.621 -5.341 9.213 1.00 67.00 83 ARG A O 1
ATOM 695 N N . ASN A 1 84 ? -11.122 -3.224 8.565 1.00 53.34 84 ASN A N 1
ATOM 696 C CA . ASN A 1 84 ? -12.178 -3.502 7.580 1.00 53.34 84 ASN A CA 1
ATOM 697 C C . ASN A 1 84 ? -11.686 -3.264 6.145 1.00 53.34 84 ASN A C 1
ATOM 699 O O . ASN A 1 84 ? -12.137 -4.001 5.245 1.00 53.34 84 ASN A O 1
#

Radius of gyration: 12.37 Å; chains: 1; bounding box: 28×24×29 Å

Sequence (84 aa):
MIKLMKCRCIEGIRVRKNGTFTFGKAYWGRVAKDGSVMMLSDEKQWIRVFEPKMNTAFQPVLNFRLLYNKFPKNKKELKELIRN

pLDDT: mean 85.57, std 10.28, range [53.34, 97.12]

Foldseek 3Di:
DKKKFKWAQCDWDDDPPQATHDHRDIWIWIQDPQRWIWTQGPNRDTHTQDGPPDPDPHRNCVRIGTPDMDDDPDPVSVVVVSVD